Protein AF-A0A6G0W270-F1 (afdb_monomer)

Radius of gyration: 18.84 Å; Cα contacts (8 Å, |Δi|>4): 24; chains: 1; bounding box: 41×31×47 Å

Structure (mmCIF, N/CA/C/O backbone):
data_AF-A0A6G0W270-F1
#
_entry.id   AF-A0A6G0W270-F1
#
loop_
_atom_site.group_PDB
_atom_site.id
_atom_site.type_symbol
_atom_site.label_atom_id
_atom_site.label_alt_id
_atom_site.label_comp_id
_atom_site.label_asym_id
_atom_site.label_entity_id
_atom_site.label_seq_id
_atom_site.pdbx_PDB_ins_code
_atom_s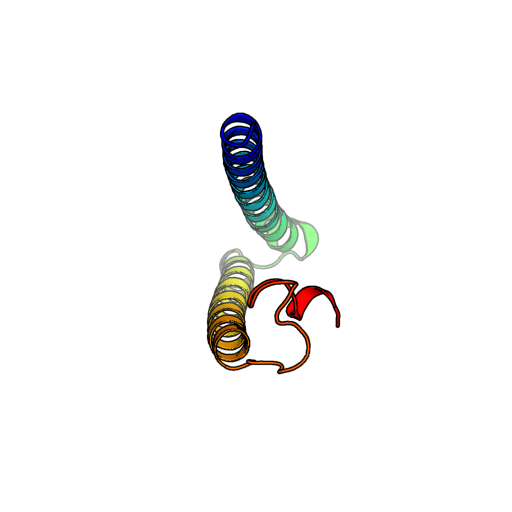ite.Cartn_x
_atom_site.Cartn_y
_atom_site.Cartn_z
_atom_site.occupancy
_atom_site.B_iso_or_equiv
_atom_site.auth_seq_id
_atom_site.auth_comp_id
_at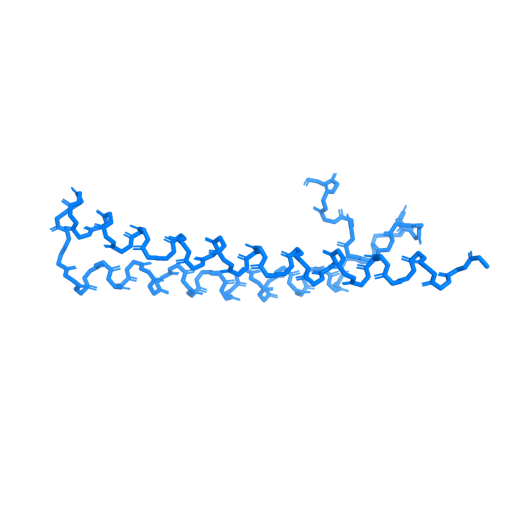om_site.auth_asym_id
_atom_site.auth_atom_id
_atom_site.pdbx_PDB_model_num
ATOM 1 N N . MET A 1 1 ? 22.329 17.547 -23.759 1.00 46.19 1 MET A N 1
ATOM 2 C CA . MET A 1 1 ? 20.883 17.805 -23.549 1.00 46.19 1 MET A CA 1
ATOM 3 C C . MET A 1 1 ? 20.177 16.514 -23.109 1.00 46.19 1 MET A C 1
ATOM 5 O O . MET A 1 1 ? 19.320 16.009 -23.815 1.00 46.19 1 MET A O 1
ATOM 9 N N . SER A 1 2 ? 20.591 15.918 -21.983 1.00 58.53 2 SER A N 1
ATOM 10 C CA . SER A 1 2 ? 20.063 14.623 -21.496 1.00 58.53 2 SER A CA 1
ATOM 11 C C . SER A 1 2 ? 19.999 14.560 -19.964 1.00 58.53 2 SER A C 1
ATOM 13 O O . SER A 1 2 ? 19.091 13.940 -19.418 1.00 58.53 2 SER A O 1
ATOM 15 N N . ASP A 1 3 ? 20.891 15.264 -19.262 1.00 60.22 3 ASP A N 1
ATOM 16 C CA . ASP A 1 3 ? 20.985 15.157 -17.801 1.00 60.22 3 ASP A CA 1
ATOM 17 C C . ASP A 1 3 ? 19.847 15.859 -17.054 1.00 60.22 3 ASP A C 1
ATOM 19 O O . ASP A 1 3 ? 19.335 15.311 -16.081 1.00 60.22 3 ASP A O 1
ATOM 23 N N . SER A 1 4 ? 19.354 17.000 -17.550 1.00 61.12 4 SER A N 1
ATOM 24 C CA . SER A 1 4 ? 18.192 17.674 -16.950 1.00 61.12 4 SER A CA 1
ATOM 25 C C . SER A 1 4 ? 16.921 16.820 -17.036 1.00 61.12 4 SER A C 1
ATOM 27 O O . SER A 1 4 ? 16.175 16.746 -16.067 1.00 61.12 4 SER A O 1
ATOM 29 N N . LEU A 1 5 ? 16.695 16.114 -18.154 1.00 63.25 5 LEU A N 1
ATOM 30 C CA . LEU A 1 5 ? 15.528 15.236 -18.326 1.00 63.25 5 LEU A CA 1
ATOM 31 C C . LEU A 1 5 ? 15.574 14.032 -17.369 1.00 63.25 5 LEU A C 1
ATOM 33 O O . LEU A 1 5 ? 14.545 13.637 -16.826 1.00 63.25 5 LEU A O 1
ATOM 37 N N . LYS A 1 6 ? 16.771 13.485 -17.113 1.00 74.62 6 LYS A N 1
ATOM 38 C CA . LYS A 1 6 ? 16.986 12.420 -16.119 1.00 74.62 6 LYS A CA 1
ATOM 39 C C . LYS A 1 6 ? 16.744 12.916 -14.691 1.00 74.62 6 LYS A C 1
ATOM 41 O O . LYS A 1 6 ? 16.124 12.203 -13.908 1.00 74.62 6 LYS A O 1
ATOM 46 N N . TRP A 1 7 ? 17.172 14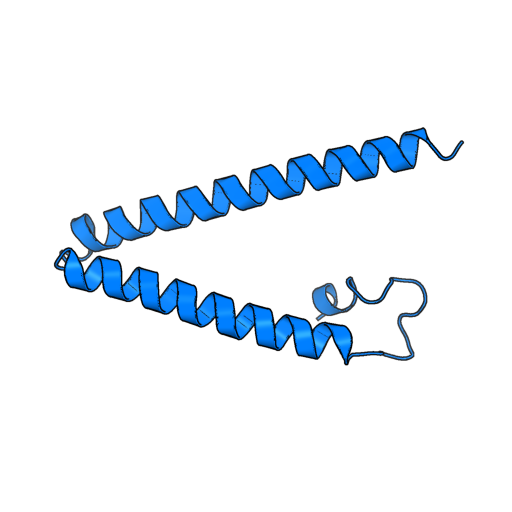.139 -14.374 1.00 80.12 7 TRP A N 1
ATOM 47 C CA . TRP A 1 7 ? 16.946 14.760 -13.065 1.00 80.12 7 TRP A CA 1
ATOM 48 C C . TRP A 1 7 ? 15.465 15.029 -12.787 1.00 80.12 7 TRP A C 1
ATOM 50 O O . TRP A 1 7 ? 14.976 14.690 -11.711 1.00 80.12 7 TRP A O 1
ATOM 60 N N . PHE A 1 8 ? 14.729 15.569 -13.764 1.00 82.19 8 PHE A N 1
ATOM 61 C CA . PHE A 1 8 ? 13.280 15.740 -13.636 1.00 82.19 8 PHE A CA 1
ATOM 62 C C . PHE A 1 8 ? 12.567 14.397 -13.478 1.00 82.19 8 PHE A C 1
ATOM 64 O O . PHE A 1 8 ? 11.751 14.261 -12.576 1.00 82.19 8 PHE A O 1
ATOM 71 N N . ALA A 1 9 ? 12.910 13.384 -14.279 1.00 82.12 9 ALA A N 1
ATOM 72 C CA . ALA A 1 9 ? 12.314 12.055 -14.150 1.00 82.12 9 ALA A CA 1
ATOM 73 C C . ALA A 1 9 ? 12.569 11.428 -12.768 1.00 82.12 9 ALA A C 1
ATOM 75 O O . ALA A 1 9 ? 11.659 10.842 -12.186 1.00 82.12 9 ALA A O 1
ATOM 76 N N . PHE A 1 10 ? 13.778 11.586 -12.225 1.00 84.88 10 PHE A N 1
ATOM 77 C CA . PHE A 1 10 ? 14.121 11.118 -10.884 1.00 84.88 10 PHE A CA 1
ATOM 78 C C . PHE A 1 10 ? 13.293 11.824 -9.803 1.00 84.88 10 PHE A C 1
ATOM 80 O O . PHE A 1 10 ? 12.671 11.163 -8.973 1.00 84.88 10 PHE A O 1
ATOM 87 N N . MET A 1 11 ? 13.218 13.156 -9.855 1.00 87.00 11 MET A N 1
ATOM 88 C CA . MET A 1 11 ? 12.418 13.943 -8.914 1.00 87.00 11 MET A CA 1
ATOM 89 C C . MET A 1 11 ? 10.927 13.614 -9.019 1.00 87.00 11 MET A C 1
ATOM 91 O O . MET A 1 11 ? 10.274 13.413 -8.000 1.00 87.00 11 MET A O 1
ATOM 95 N N . SER A 1 12 ? 10.386 13.496 -10.232 1.00 85.12 12 SER A N 1
ATOM 96 C CA . SER A 1 12 ? 8.991 13.111 -10.456 1.00 85.12 12 SER A CA 1
ATOM 97 C C . SER A 1 12 ? 8.687 11.702 -9.948 1.00 85.12 12 SER A C 1
ATOM 99 O O . SER A 1 12 ? 7.623 11.492 -9.372 1.00 85.12 12 SER A O 1
ATOM 101 N N . TYR A 1 13 ? 9.612 10.749 -10.105 1.00 85.06 13 TYR A N 1
ATOM 102 C CA . TYR A 1 13 ? 9.463 9.406 -9.541 1.00 85.06 13 TYR A CA 1
ATOM 103 C C . TYR A 1 13 ? 9.464 9.439 -8.008 1.00 85.06 13 TYR A C 1
ATOM 105 O O . TYR A 1 13 ? 8.603 8.823 -7.385 1.00 85.06 13 TYR A O 1
ATOM 113 N N . GLY A 1 14 ? 10.372 10.209 -7.399 1.00 86.62 14 GLY A N 1
ATOM 114 C CA . GLY A 1 14 ? 10.424 10.391 -5.947 1.00 86.62 14 GLY A CA 1
ATOM 115 C C . GLY A 1 14 ? 9.149 11.023 -5.384 1.00 86.62 14 GLY A C 1
ATOM 116 O O . GLY A 1 14 ? 8.563 10.488 -4.448 1.00 86.62 14 GLY A O 1
ATOM 117 N N . VAL A 1 15 ? 8.669 12.114 -5.990 1.00 91.62 15 VAL A N 1
ATOM 118 C CA . VAL A 1 15 ? 7.416 12.777 -5.586 1.00 91.62 15 VAL A CA 1
ATOM 119 C C . VAL A 1 15 ? 6.220 11.840 -5.751 1.00 91.62 15 VAL A C 1
ATOM 121 O O . VAL A 1 15 ? 5.382 11.762 -4.856 1.00 91.62 15 VAL 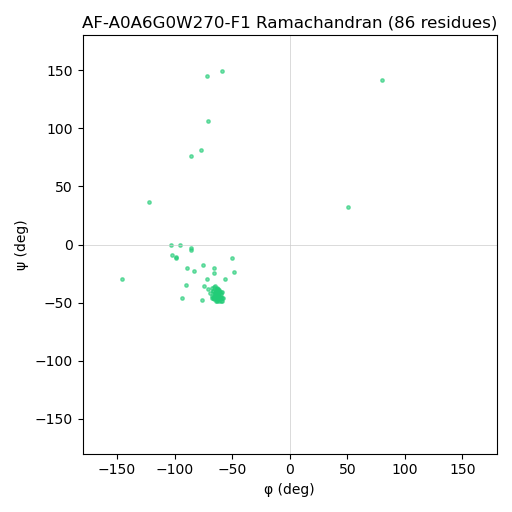A O 1
ATOM 124 N N . GLY A 1 16 ? 6.152 11.098 -6.860 1.00 88.12 16 GLY A N 1
ATOM 125 C CA . GLY A 1 16 ? 5.100 10.109 -7.089 1.00 88.12 16 GLY A CA 1
ATOM 126 C C . GLY A 1 16 ? 5.099 8.998 -6.039 1.00 88.12 16 GLY A C 1
ATOM 127 O O . GLY A 1 16 ? 4.035 8.620 -5.559 1.00 88.12 16 GLY A O 1
ATOM 128 N N . HIS A 1 17 ? 6.276 8.521 -5.633 1.00 88.00 17 HIS A N 1
ATOM 129 C CA . HIS A 1 17 ? 6.396 7.498 -4.597 1.00 88.00 17 HIS A CA 1
ATOM 130 C C . HIS A 1 17 ? 5.948 8.013 -3.224 1.00 88.00 17 HIS A C 1
ATOM 132 O O . HIS A 1 17 ? 5.127 7.374 -2.575 1.00 88.00 17 HIS A O 1
ATOM 138 N N . VAL A 1 18 ? 6.386 9.215 -2.831 1.00 90.69 18 VAL A N 1
ATOM 139 C CA . VAL A 1 18 ? 5.948 9.851 -1.575 1.00 90.69 18 VAL A CA 1
ATOM 140 C C . VAL A 1 18 ? 4.434 10.063 -1.561 1.00 90.69 18 VAL A C 1
ATOM 142 O O . VAL A 1 18 ? 3.783 9.806 -0.550 1.00 90.69 18 VAL A O 1
ATOM 145 N N . LEU A 1 19 ? 3.856 10.514 -2.678 1.00 88.81 19 LEU A N 1
ATOM 146 C CA . LEU A 1 19 ? 2.411 10.702 -2.788 1.00 88.81 19 LEU A CA 1
ATOM 147 C C . LEU A 1 19 ? 1.657 9.372 -2.667 1.00 88.81 19 LEU A C 1
ATOM 149 O O . LEU A 1 19 ? 0.644 9.312 -1.975 1.00 88.81 19 LEU A O 1
ATOM 153 N N . ASN A 1 20 ? 2.151 8.313 -3.313 1.00 89.44 20 ASN A N 1
ATOM 154 C CA . ASN A 1 20 ? 1.571 6.977 -3.217 1.00 89.44 20 ASN A CA 1
ATOM 155 C C . ASN A 1 20 ? 1.550 6.478 -1.764 1.00 89.44 20 ASN A C 1
ATOM 157 O O . ASN A 1 20 ? 0.513 6.024 -1.281 1.00 89.44 20 ASN A O 1
ATOM 161 N N . ASP A 1 21 ? 2.660 6.639 -1.049 1.00 88.62 21 ASP A N 1
ATOM 162 C CA . ASP A 1 21 ? 2.786 6.203 0.342 1.00 88.62 21 ASP A CA 1
ATOM 163 C C . ASP A 1 21 ? 1.885 7.029 1.276 1.00 88.62 21 ASP A C 1
ATOM 165 O O . ASP A 1 21 ? 1.243 6.490 2.185 1.00 88.62 21 ASP A O 1
ATOM 169 N N . LEU A 1 22 ? 1.750 8.334 1.012 1.00 88.19 22 LEU A N 1
ATOM 170 C CA . LEU A 1 22 ? 0.829 9.202 1.740 1.00 88.19 22 LEU A CA 1
ATOM 171 C C . LEU A 1 22 ? -0.631 8.771 1.535 1.00 88.19 22 LEU A C 1
ATOM 173 O O . LEU A 1 22 ? -1.362 8.609 2.510 1.00 88.19 22 LEU A O 1
ATOM 177 N N . VAL A 1 23 ? -1.053 8.530 0.294 1.00 86.69 23 VAL A N 1
ATOM 178 C CA . VAL A 1 23 ? -2.426 8.095 -0.014 1.00 86.69 23 VAL A CA 1
ATOM 179 C C . VAL A 1 23 ? -2.723 6.726 0.600 1.00 86.69 23 VAL A C 1
ATOM 181 O O . VAL A 1 23 ? -3.783 6.547 1.203 1.00 86.69 23 VAL A O 1
ATOM 184 N N . ALA A 1 24 ? -1.786 5.780 0.524 1.00 84.88 24 ALA A N 1
ATOM 185 C CA . ALA A 1 24 ? -1.942 4.465 1.138 1.00 84.88 24 ALA A CA 1
ATOM 186 C C . ALA A 1 24 ? -2.109 4.567 2.665 1.00 84.88 24 ALA A C 1
ATOM 188 O O . ALA A 1 24 ? -3.019 3.966 3.238 1.00 84.88 24 ALA A O 1
ATOM 189 N N . SER A 1 25 ? -1.290 5.383 3.336 1.00 83.88 25 SER A N 1
ATOM 190 C CA . SER A 1 25 ? -1.407 5.590 4.787 1.00 83.88 25 SER A CA 1
ATOM 191 C C . SER A 1 25 ? -2.723 6.271 5.197 1.00 83.88 25 SER A C 1
ATOM 193 O O . SER A 1 25 ? -3.328 5.899 6.210 1.00 83.88 25 SER A O 1
ATOM 195 N N . MET A 1 26 ? -3.231 7.207 4.387 1.00 86.25 26 MET A N 1
ATOM 196 C CA . MET A 1 26 ? -4.550 7.816 4.592 1.00 86.25 26 MET A CA 1
ATOM 197 C C . MET A 1 26 ? -5.678 6.791 4.446 1.00 86.25 26 MET A C 1
ATOM 199 O O . MET A 1 26 ? -6.601 6.776 5.259 1.00 86.25 26 MET A O 1
ATOM 203 N N . TRP A 1 27 ? -5.589 5.896 3.458 1.00 82.38 27 TRP A N 1
ATOM 204 C CA . TRP A 1 27 ? -6.574 4.834 3.258 1.00 82.38 27 TRP A CA 1
ATOM 205 C C . TRP A 1 27 ? -6.673 3.909 4.476 1.00 82.38 27 TRP A C 1
ATOM 207 O O . TRP A 1 27 ? -7.770 3.673 4.983 1.00 82.38 27 TRP A O 1
ATOM 217 N N . PHE A 1 28 ? -5.538 3.433 4.997 1.00 80.19 28 PHE A N 1
ATOM 218 C CA . PHE A 1 28 ? -5.524 2.538 6.159 1.00 80.19 28 PHE A CA 1
ATOM 219 C C . PHE A 1 28 ? -6.076 3.194 7.426 1.00 80.19 28 PHE A C 1
ATOM 221 O O . PHE A 1 28 ? -6.855 2.576 8.154 1.00 80.19 28 PHE A O 1
ATOM 228 N N . THR A 1 29 ? -5.701 4.447 7.688 1.00 85.19 29 THR A N 1
ATOM 229 C CA . THR A 1 29 ? -6.161 5.173 8.881 1.00 85.19 29 THR A CA 1
ATOM 230 C C . THR A 1 29 ? -7.651 5.505 8.805 1.00 85.19 29 THR A C 1
ATOM 232 O O . THR A 1 29 ? -8.371 5.298 9.783 1.00 85.19 29 THR A O 1
ATOM 235 N N . TYR A 1 30 ? -8.145 5.928 7.637 1.00 84.00 30 TYR A N 1
ATOM 236 C CA . TYR A 1 30 ? -9.569 6.183 7.423 1.00 84.00 30 TYR A CA 1
ATOM 237 C C . TYR A 1 30 ? -10.408 4.906 7.513 1.00 84.00 30 TYR A C 1
ATOM 239 O O . TYR A 1 30 ? -11.423 4.893 8.209 1.00 84.00 30 TYR A O 1
ATOM 247 N N . ALA A 1 31 ? -9.979 3.819 6.864 1.00 81.25 31 ALA A N 1
ATOM 248 C CA . ALA A 1 31 ? -10.714 2.557 6.861 1.00 81.25 31 ALA A CA 1
ATOM 249 C C . ALA A 1 31 ? -10.912 2.010 8.282 1.00 81.25 31 ALA A C 1
ATOM 251 O O . ALA A 1 31 ? -12.007 1.576 8.629 1.00 81.25 31 ALA A O 1
ATOM 252 N N . LEU A 1 32 ? -9.889 2.096 9.136 1.00 81.56 32 LEU A N 1
ATOM 253 C CA . LEU A 1 32 ? -9.966 1.622 10.519 1.00 81.56 32 LEU A CA 1
ATOM 254 C C . LEU A 1 32 ? -10.989 2.426 11.341 1.00 81.56 32 LEU A C 1
ATOM 256 O O . LEU A 1 32 ? -11.828 1.841 12.029 1.00 81.56 32 LEU A O 1
ATOM 260 N N . VAL A 1 33 ? -10.977 3.757 11.214 1.00 83.69 33 VAL A N 1
ATOM 261 C CA . VAL A 1 33 ? -11.967 4.640 11.857 1.00 83.69 33 VAL A CA 1
ATOM 262 C C . VAL A 1 33 ? -13.370 4.375 11.309 1.00 83.69 33 VAL A C 1
ATOM 264 O O . VAL A 1 33 ? -14.319 4.285 12.084 1.00 83.69 33 VAL A O 1
ATOM 267 N N . PHE A 1 34 ? -13.515 4.187 9.999 1.00 83.06 34 PHE A N 1
ATOM 268 C CA . PHE A 1 34 ? -14.793 3.889 9.356 1.00 83.06 34 PHE A CA 1
ATOM 269 C C . PHE A 1 34 ? -15.389 2.560 9.844 1.00 83.06 34 PHE A C 1
ATOM 271 O O . PHE A 1 34 ? -16.554 2.509 10.243 1.00 83.06 34 PHE A O 1
ATOM 278 N N . TYR A 1 35 ? -14.591 1.493 9.898 1.00 80.75 35 TYR A N 1
ATOM 279 C CA . TYR A 1 35 ? -15.042 0.193 10.399 1.00 80.75 35 TYR A CA 1
ATOM 280 C C . TYR A 1 35 ? -15.446 0.247 11.874 1.00 80.75 35 TYR A C 1
ATOM 282 O O . TYR A 1 35 ? -16.438 -0.371 12.260 1.00 80.75 35 TYR A O 1
ATOM 290 N N . HIS A 1 36 ? -14.729 1.020 12.691 1.00 79.44 36 HIS A N 1
ATOM 291 C CA . HIS A 1 36 ? -15.049 1.136 14.108 1.00 79.44 36 HIS A CA 1
ATOM 292 C C . HIS A 1 36 ? -16.275 2.025 14.372 1.00 79.44 36 HIS A C 1
ATOM 294 O O . HIS A 1 36 ? -17.150 1.639 15.146 1.00 79.44 36 HIS A O 1
ATOM 300 N N . TYR A 1 37 ? -16.352 3.213 13.767 1.00 74.62 37 TYR A N 1
ATOM 301 C CA . TYR A 1 37 ? -17.386 4.202 14.092 1.00 74.62 37 TYR A CA 1
ATOM 302 C C . TYR A 1 37 ? -18.654 4.069 13.250 1.00 74.62 37 TYR A C 1
ATOM 304 O O . TYR A 1 37 ? -19.741 4.317 13.765 1.00 74.62 37 TYR A O 1
ATOM 312 N N . VAL A 1 38 ? -18.541 3.681 11.976 1.00 76.44 38 VAL A N 1
ATOM 313 C CA . VAL A 1 38 ? -19.691 3.608 11.058 1.00 76.44 38 VAL A CA 1
ATOM 314 C C . VAL A 1 38 ? -20.286 2.206 11.037 1.00 76.44 38 VAL A C 1
ATOM 316 O O . VAL A 1 38 ? -21.496 2.059 11.167 1.00 76.44 38 VAL A O 1
ATOM 319 N N . MET A 1 39 ? -19.452 1.167 10.927 1.00 75.56 39 MET A N 1
ATOM 320 C CA . MET A 1 39 ? -19.935 -0.222 10.944 1.00 75.56 39 MET A CA 1
ATOM 321 C C . MET A 1 39 ? -20.098 -0.806 12.355 1.00 75.56 39 MET A C 1
ATOM 323 O O . MET A 1 39 ? -20.569 -1.933 12.482 1.00 75.56 39 MET A O 1
ATOM 327 N N . GLN A 1 40 ? -19.701 -0.068 13.402 1.00 80.75 40 GLN A N 1
ATOM 328 C CA . GLN A 1 40 ? -19.727 -0.517 14.804 1.00 80.75 40 GLN A CA 1
ATOM 329 C C . GLN A 1 40 ? -19.059 -1.885 15.026 1.00 80.75 40 GLN A C 1
ATOM 331 O O . GLN A 1 40 ? -19.454 -2.660 15.898 1.00 80.75 40 GLN A O 1
ATOM 336 N N . LEU A 1 41 ? -18.033 -2.202 14.232 1.00 76.19 41 LEU A N 1
ATOM 337 C CA . LEU A 1 41 ? -17.278 -3.435 14.407 1.00 76.19 41 LEU A CA 1
ATOM 338 C C . LEU A 1 41 ? -16.419 -3.343 15.670 1.00 76.19 41 LEU A C 1
ATOM 340 O O . LEU A 1 41 ? -15.870 -2.290 15.998 1.00 76.19 41 LEU A O 1
ATOM 344 N N . SER A 1 42 ? -16.267 -4.474 16.365 1.00 80.69 42 SER A N 1
ATOM 345 C CA . SER A 1 42 ? -15.293 -4.578 17.452 1.00 80.69 42 SER A CA 1
ATOM 346 C C . SER A 1 42 ? -13.890 -4.277 16.916 1.00 80.69 42 SER A C 1
ATOM 348 O O . SER A 1 42 ? -13.577 -4.576 15.759 1.00 80.69 42 SER A O 1
ATOM 350 N N . SER A 1 43 ? -13.015 -3.719 17.754 1.00 77.88 43 SER A N 1
ATOM 351 C CA . SER A 1 43 ? -11.657 -3.335 17.339 1.00 77.88 43 SER A CA 1
ATOM 352 C C . SER A 1 43 ? -10.866 -4.517 16.754 1.00 77.88 43 SER A C 1
ATOM 354 O O . SER A 1 43 ? -10.052 -4.336 15.851 1.00 77.88 43 SER A O 1
ATOM 356 N N . ILE A 1 44 ? -11.168 -5.739 17.211 1.00 84.38 44 ILE A N 1
ATOM 357 C CA . ILE A 1 44 ? -10.597 -6.991 16.696 1.00 84.38 44 ILE A CA 1
ATOM 358 C C . ILE A 1 44 ? -11.064 -7.258 15.260 1.00 84.38 44 ILE A C 1
ATOM 360 O O . ILE A 1 44 ? -10.245 -7.555 14.393 1.00 84.38 44 ILE A O 1
ATOM 364 N N . ASN A 1 45 ? -12.361 -7.110 14.983 1.00 82.06 45 ASN A N 1
ATOM 365 C CA . ASN A 1 45 ? -12.920 -7.369 13.657 1.00 82.06 45 ASN A CA 1
ATOM 366 C C . ASN A 1 45 ? -12.489 -6.299 12.643 1.00 82.06 45 ASN A C 1
ATOM 368 O O . ASN A 1 45 ? -12.170 -6.632 11.505 1.00 82.06 45 ASN A O 1
ATOM 372 N N . ALA A 1 46 ? -12.411 -5.030 13.056 1.00 83.62 46 ALA A N 1
ATOM 373 C CA . ALA A 1 46 ? -11.886 -3.954 12.215 1.00 83.62 46 ALA A CA 1
ATOM 374 C C . ALA A 1 46 ? -10.411 -4.198 11.841 1.00 83.62 46 ALA A C 1
ATOM 376 O O . ALA A 1 46 ? -10.037 -4.079 10.673 1.00 83.62 46 ALA A O 1
ATOM 377 N N . GLY A 1 47 ? -9.587 -4.612 12.812 1.00 82.88 47 GLY A N 1
ATOM 378 C CA . GLY A 1 47 ? -8.198 -5.003 12.567 1.00 82.88 47 GLY A CA 1
ATOM 379 C C . GLY A 1 47 ? -8.074 -6.226 11.653 1.00 82.88 47 GLY A C 1
ATOM 380 O O . GLY A 1 47 ? -7.233 -6.236 10.757 1.00 82.88 47 GLY A O 1
ATOM 381 N N . ALA A 1 48 ? -8.947 -7.225 11.817 1.00 85.88 48 ALA A N 1
ATOM 382 C CA . ALA A 1 48 ? -8.965 -8.416 10.969 1.00 85.88 48 ALA A CA 1
ATOM 383 C C . ALA A 1 48 ? -9.257 -8.082 9.495 1.00 85.88 48 ALA A C 1
ATOM 385 O O . ALA A 1 48 ? -8.598 -8.619 8.608 1.00 85.88 48 ALA A O 1
ATOM 386 N N . VAL A 1 49 ? -10.184 -7.158 9.220 1.00 85.31 49 VAL A N 1
ATOM 387 C CA . VAL A 1 49 ? -10.485 -6.704 7.848 1.00 85.31 49 VAL A CA 1
ATOM 388 C C . VAL A 1 49 ? -9.275 -6.013 7.215 1.00 85.31 49 VAL A C 1
ATOM 390 O O . VAL A 1 49 ? -8.936 -6.296 6.065 1.00 85.31 49 VAL A O 1
ATOM 393 N N . VAL A 1 50 ? -8.580 -5.153 7.965 1.00 87.00 50 VAL A N 1
ATOM 394 C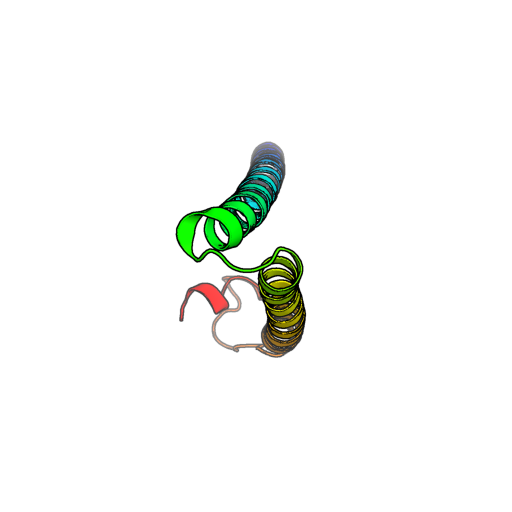 CA . VAL A 1 50 ? -7.343 -4.511 7.491 1.00 87.00 50 VAL A CA 1
ATOM 395 C C . VAL A 1 50 ? -6.255 -5.555 7.204 1.00 87.00 50 VAL A C 1
ATOM 397 O O . VAL A 1 50 ? -5.585 -5.468 6.175 1.00 87.00 50 VAL A O 1
ATOM 400 N N . LEU A 1 51 ? -6.121 -6.575 8.056 1.00 86.75 51 LEU A N 1
ATOM 401 C CA . LEU A 1 51 ? -5.150 -7.660 7.886 1.00 86.75 51 LEU A CA 1
ATOM 402 C C . LEU A 1 51 ? -5.434 -8.492 6.626 1.00 86.75 51 LEU A C 1
ATOM 404 O O . LEU A 1 51 ? -4.516 -8.792 5.864 1.00 86.75 51 LEU A O 1
ATOM 408 N N . VAL A 1 52 ? -6.702 -8.812 6.354 1.00 89.50 52 VAL A N 1
ATOM 409 C CA . VAL A 1 52 ? -7.106 -9.483 5.105 1.00 89.50 52 VAL A CA 1
ATOM 410 C C . VAL A 1 52 ? -6.771 -8.621 3.886 1.00 89.50 52 VAL A C 1
ATOM 412 O O . VAL A 1 52 ? -6.291 -9.152 2.883 1.00 89.50 52 VAL A O 1
ATOM 415 N N . GLY A 1 53 ? -6.959 -7.301 3.974 1.00 85.88 53 GLY A N 1
ATOM 416 C CA . GLY A 1 53 ? -6.554 -6.361 2.927 1.00 85.88 53 GLY A CA 1
ATOM 417 C C . GLY A 1 53 ? -5.057 -6.437 2.619 1.00 85.88 53 GLY A C 1
ATOM 418 O O . GLY A 1 53 ? -4.680 -6.563 1.458 1.00 85.88 53 GLY A O 1
ATOM 419 N N . GLN A 1 54 ? -4.209 -6.462 3.649 1.00 89.06 54 GLN A N 1
ATOM 420 C CA . GLN A 1 54 ? -2.755 -6.596 3.489 1.00 89.06 54 GLN A CA 1
ATOM 421 C C . GLN A 1 54 ? -2.343 -7.948 2.892 1.00 89.06 54 GLN A C 1
ATOM 423 O O . GLN A 1 54 ? -1.485 -7.996 2.015 1.00 89.06 54 GLN A O 1
ATOM 428 N N . LEU A 1 55 ? -2.963 -9.049 3.330 1.00 90.12 55 LEU A N 1
ATOM 429 C CA . LEU A 1 55 ? -2.708 -10.376 2.756 1.00 90.12 55 LEU A CA 1
ATOM 430 C C . LEU A 1 55 ? -3.091 -10.427 1.276 1.00 90.12 55 LEU A C 1
ATOM 432 O O . LEU A 1 55 ? -2.343 -10.957 0.456 1.00 90.12 55 LEU A O 1
ATOM 436 N N . THR A 1 56 ? -4.245 -9.855 0.940 1.00 88.12 56 THR A N 1
ATOM 437 C CA . THR A 1 56 ? -4.731 -9.792 -0.440 1.00 88.12 56 THR A CA 1
ATOM 438 C C . THR A 1 56 ? -3.784 -8.969 -1.307 1.00 88.12 56 THR A C 1
ATOM 440 O O . THR A 1 56 ? -3.428 -9.412 -2.395 1.00 88.12 56 THR A O 1
ATOM 443 N N . ASP A 1 57 ? -3.319 -7.822 -0.812 1.00 86.88 57 ASP A N 1
ATOM 444 C CA . ASP A 1 57 ? -2.363 -6.963 -1.513 1.00 86.88 57 ASP A CA 1
ATOM 445 C C . ASP A 1 57 ? -0.998 -7.642 -1.714 1.00 86.88 57 ASP A C 1
ATOM 447 O O . ASP A 1 57 ? -0.435 -7.603 -2.807 1.00 86.88 57 ASP A O 1
ATOM 451 N N . ALA A 1 58 ? -0.496 -8.369 -0.710 1.00 87.12 58 ALA A N 1
ATOM 452 C CA . ALA A 1 58 ? 0.751 -9.126 -0.820 1.00 87.12 58 ALA A CA 1
ATOM 453 C C . ALA A 1 58 ? 0.666 -10.234 -1.884 1.00 87.12 58 ALA A C 1
ATOM 455 O O . ALA A 1 58 ? 1.579 -10.398 -2.699 1.00 87.12 58 ALA A O 1
ATOM 456 N N . VAL A 1 59 ? -0.446 -10.977 -1.911 1.00 89.69 59 VAL A N 1
ATOM 457 C CA . VAL A 1 59 ? -0.690 -12.012 -2.925 1.00 89.69 59 VAL A CA 1
ATOM 458 C C . VAL A 1 59 ? -0.843 -11.380 -4.306 1.00 89.69 59 VAL A C 1
ATOM 460 O O . VAL A 1 59 ? -0.198 -11.833 -5.250 1.00 89.69 59 VAL A O 1
ATOM 463 N N . ALA A 1 60 ? -1.643 -10.320 -4.432 1.00 84.88 60 ALA A N 1
ATOM 464 C CA . ALA A 1 60 ? -1.846 -9.614 -5.693 1.00 84.88 60 ALA A CA 1
ATOM 465 C C . ALA A 1 60 ? -0.527 -9.050 -6.237 1.00 84.88 60 ALA A C 1
ATOM 467 O O . ALA A 1 60 ? -0.212 -9.263 -7.404 1.00 84.88 60 ALA A O 1
ATOM 468 N N . THR A 1 61 ? 0.289 -8.423 -5.389 1.00 84.94 61 THR A N 1
ATOM 469 C CA . THR A 1 61 ? 1.600 -7.876 -5.758 1.00 84.94 61 THR A CA 1
ATOM 470 C C . THR A 1 61 ? 2.559 -8.972 -6.217 1.00 84.94 61 THR A C 1
ATOM 472 O O . THR A 1 61 ? 3.236 -8.807 -7.232 1.00 84.94 61 THR A O 1
ATOM 475 N N . ALA A 1 62 ? 2.595 -10.120 -5.535 1.00 84.31 62 ALA A N 1
ATOM 476 C CA . ALA A 1 62 ? 3.421 -11.253 -5.950 1.00 84.31 62 ALA A CA 1
ATOM 477 C C . ALA A 1 62 ? 2.955 -11.846 -7.291 1.00 84.31 62 ALA A C 1
ATOM 479 O O . ALA A 1 62 ? 3.773 -12.115 -8.173 1.00 84.31 62 ALA A O 1
ATOM 480 N N . VAL A 1 63 ? 1.642 -12.010 -7.474 1.00 82.50 63 VAL A N 1
ATOM 481 C CA . VAL A 1 63 ? 1.050 -12.522 -8.717 1.00 82.50 63 VAL A CA 1
ATOM 482 C C . VAL A 1 63 ? 1.311 -11.563 -9.876 1.00 82.50 63 VAL A C 1
ATOM 484 O O . VAL A 1 63 ? 1.807 -11.993 -10.916 1.00 82.50 63 VAL A O 1
ATOM 487 N N . ILE A 1 64 ? 1.046 -10.268 -9.695 1.00 78.12 64 ILE A N 1
ATOM 488 C CA . ILE A 1 64 ? 1.318 -9.231 -10.696 1.00 78.12 64 ILE A CA 1
ATOM 489 C C . ILE A 1 64 ? 2.819 -9.157 -10.984 1.00 78.12 64 ILE A C 1
ATOM 491 O O . ILE A 1 64 ? 3.194 -9.038 -12.144 1.00 78.12 64 ILE A O 1
ATOM 495 N N . GLY A 1 65 ? 3.686 -9.302 -9.980 1.00 76.94 65 GLY A N 1
ATOM 496 C CA . GLY A 1 65 ? 5.137 -9.362 -10.164 1.00 76.94 65 GLY A CA 1
ATOM 497 C C . GLY A 1 65 ? 5.564 -10.514 -11.076 1.00 76.94 65 GLY A C 1
ATOM 498 O O . GLY A 1 65 ? 6.283 -10.298 -12.049 1.00 76.94 65 GLY A O 1
ATOM 499 N N . VAL A 1 66 ? 5.055 -11.725 -10.828 1.00 76.00 66 VAL A N 1
ATOM 500 C CA . VAL A 1 66 ? 5.345 -12.908 -11.658 1.00 76.00 66 VAL A CA 1
ATOM 501 C C . VAL A 1 66 ? 4.753 -12.780 -13.063 1.00 76.00 66 VAL A C 1
ATOM 503 O O . VAL A 1 66 ? 5.397 -13.180 -14.034 1.00 76.00 66 VAL A O 1
ATOM 506 N N . LEU A 1 67 ? 3.539 -12.242 -13.195 1.00 70.44 67 LEU A N 1
ATOM 507 C CA . LEU A 1 67 ? 2.898 -12.029 -14.494 1.00 70.44 67 LEU A CA 1
ATOM 508 C C . LEU A 1 67 ? 3.635 -10.961 -15.307 1.00 70.44 67 LEU A C 1
ATOM 510 O O . LEU A 1 67 ? 3.918 -11.194 -16.477 1.00 70.44 67 LEU A O 1
ATOM 514 N N . SER A 1 68 ? 4.003 -9.845 -14.679 1.00 65.06 68 SER A N 1
ATOM 515 C CA . SER A 1 68 ? 4.734 -8.732 -15.294 1.00 65.06 68 SER A CA 1
ATOM 516 C C . SER A 1 68 ? 6.109 -9.164 -15.815 1.00 65.06 68 SER A C 1
ATOM 518 O O . SER A 1 68 ? 6.472 -8.831 -16.943 1.00 65.06 68 SER A O 1
ATOM 520 N N . ASP A 1 69 ? 6.839 -9.994 -15.061 1.00 65.62 69 ASP A N 1
ATOM 521 C CA . ASP A 1 69 ? 8.139 -10.525 -15.498 1.00 65.62 69 ASP A CA 1
ATOM 522 C C . ASP A 1 69 ? 8.023 -11.573 -16.620 1.00 65.62 69 ASP A C 1
ATOM 524 O O . ASP A 1 69 ? 8.927 -11.691 -17.453 1.00 65.62 69 ASP A O 1
ATOM 528 N N . LYS A 1 70 ? 6.921 -12.336 -16.675 1.00 62.62 70 LYS A N 1
ATOM 529 C CA . LYS A 1 70 ? 6.714 -13.398 -17.678 1.00 62.62 70 LYS A CA 1
ATOM 530 C C . LYS A 1 70 ? 6.047 -12.918 -18.970 1.00 62.62 70 LYS A C 1
ATOM 532 O O . LYS A 1 70 ? 6.194 -13.583 -19.996 1.00 62.62 70 LYS A O 1
ATOM 537 N N . THR A 1 71 ? 5.354 -11.778 -18.976 1.00 54.38 71 THR A N 1
ATOM 538 C CA . THR A 1 71 ? 4.750 -11.206 -20.191 1.00 54.38 71 THR A CA 1
ATOM 539 C C . THR A 1 71 ? 5.795 -10.524 -21.078 1.00 54.38 71 THR A C 1
ATOM 541 O O . THR A 1 71 ? 5.928 -9.303 -21.095 1.00 54.38 71 THR A O 1
ATOM 544 N N . ASN A 1 72 ? 6.525 -11.309 -21.874 1.00 49.44 72 ASN A N 1
ATOM 545 C CA . ASN A 1 72 ? 7.277 -10.796 -23.020 1.00 49.44 72 ASN A CA 1
ATOM 546 C C . ASN A 1 72 ? 6.341 -10.731 -24.240 1.00 49.44 72 ASN A C 1
ATOM 548 O O . ASN A 1 7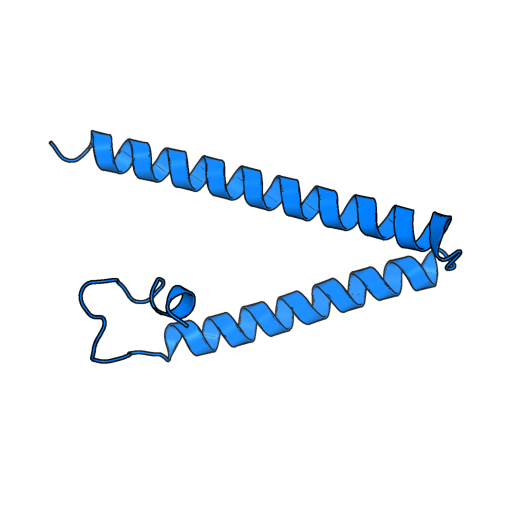2 ? 6.340 -11.615 -25.097 1.00 49.44 72 ASN A O 1
ATOM 552 N N . ILE A 1 73 ? 5.468 -9.720 -24.268 1.00 51.84 73 ILE A N 1
ATOM 553 C CA . ILE A 1 73 ? 4.594 -9.471 -25.417 1.00 51.84 73 ILE A CA 1
ATOM 554 C C . ILE A 1 73 ? 5.480 -8.943 -26.550 1.00 51.84 73 ILE A C 1
ATOM 556 O O . ILE A 1 73 ? 5.927 -7.797 -26.526 1.00 51.84 73 ILE A O 1
ATOM 560 N N . TYR A 1 74 ? 5.712 -9.803 -27.544 1.00 47.59 74 TYR A N 1
ATOM 561 C CA . TYR A 1 74 ? 6.542 -9.591 -28.741 1.00 47.59 74 TYR A CA 1
ATOM 562 C C . TYR A 1 74 ? 6.241 -8.293 -29.528 1.00 47.59 74 TYR A C 1
ATOM 564 O O . TYR A 1 74 ? 7.016 -7.909 -30.398 1.00 47.59 74 TYR A O 1
ATOM 572 N N . CYS A 1 75 ? 5.137 -7.59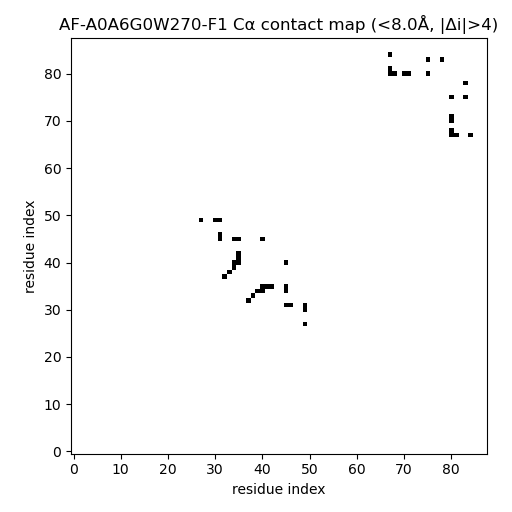8 -29.232 1.00 46.47 75 CYS A N 1
ATOM 573 C CA . CYS A 1 75 ? 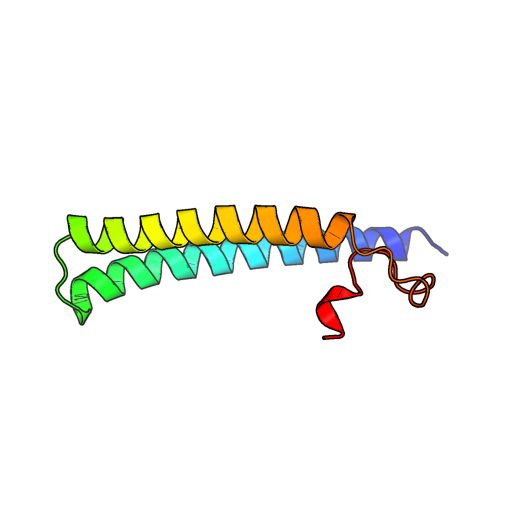4.665 -6.420 -29.962 1.00 46.47 75 CYS A CA 1
ATOM 574 C C . CYS A 1 75 ? 4.927 -5.070 -29.260 1.00 46.47 75 CYS A C 1
ATOM 576 O O . CYS A 1 75 ? 4.563 -4.032 -29.810 1.00 46.47 75 CYS A O 1
ATOM 578 N N . THR A 1 76 ? 5.542 -5.035 -28.067 1.00 49.19 76 THR A N 1
ATOM 579 C CA . THR A 1 76 ? 5.734 -3.788 -27.284 1.00 49.19 76 THR A CA 1
ATOM 580 C C . THR A 1 76 ? 7.192 -3.458 -26.961 1.00 49.19 76 THR A C 1
ATOM 582 O O . THR A 1 76 ? 7.496 -2.905 -25.905 1.00 49.19 76 THR A O 1
ATOM 585 N N . ASP A 1 77 ? 8.106 -3.745 -27.885 1.00 51.38 77 ASP A N 1
ATOM 586 C CA . ASP A 1 77 ? 9.548 -3.521 -27.694 1.00 51.38 77 ASP A CA 1
ATOM 587 C C . ASP A 1 77 ? 9.922 -2.021 -27.574 1.00 51.38 77 ASP A C 1
ATOM 589 O O . ASP A 1 77 ? 10.937 -1.657 -26.988 1.00 51.38 77 ASP A O 1
ATOM 593 N N . ARG A 1 78 ? 9.054 -1.105 -28.044 1.00 50.38 78 ARG A N 1
ATOM 594 C CA . ARG A 1 78 ? 9.250 0.356 -27.904 1.00 50.38 78 ARG A CA 1
ATOM 595 C C . ARG A 1 78 ? 8.798 0.964 -26.572 1.00 50.38 78 ARG A C 1
ATOM 597 O O . ARG A 1 78 ? 9.252 2.059 -26.250 1.00 50.38 78 ARG A O 1
ATOM 604 N N . TYR A 1 79 ? 7.886 0.328 -25.831 1.00 51.38 79 TYR A N 1
ATOM 605 C CA . TYR A 1 79 ? 7.240 0.938 -24.649 1.00 51.38 79 TYR A CA 1
ATOM 606 C C . TYR A 1 79 ? 7.796 0.447 -23.302 1.00 51.38 79 TYR A C 1
ATOM 608 O O . TYR A 1 79 ? 7.523 1.056 -22.265 1.00 51.38 79 TYR A O 1
ATOM 616 N N . GLY A 1 80 ? 8.645 -0.586 -23.326 1.00 53.97 80 GLY A N 1
ATOM 617 C CA . GLY A 1 80 ? 9.326 -1.133 -22.154 1.00 53.97 80 GLY A CA 1
ATOM 618 C C . GLY A 1 80 ? 8.445 -2.072 -21.320 1.00 53.97 80 GLY A C 1
ATOM 619 O O . GLY A 1 80 ? 7.264 -1.813 -21.097 1.00 53.97 80 GLY A O 1
ATOM 620 N N . ARG A 1 81 ? 9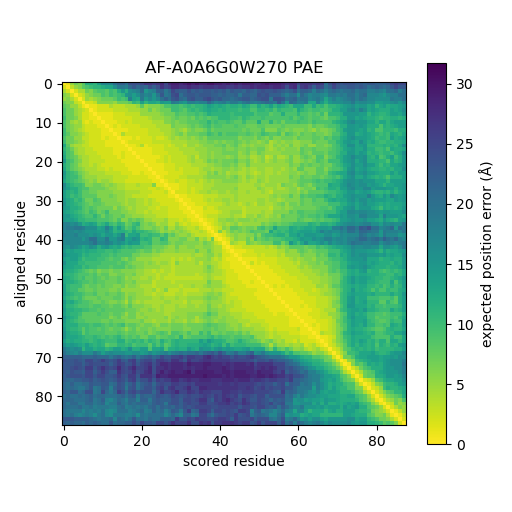.060 -3.148 -20.805 1.00 53.03 81 ARG A N 1
ATOM 621 C CA . ARG A 1 81 ? 8.424 -4.295 -20.115 1.00 53.03 81 ARG A CA 1
ATOM 622 C C . ARG A 1 81 ? 7.402 -3.963 -19.013 1.00 53.03 81 ARG A C 1
ATOM 624 O O . ARG A 1 81 ? 6.556 -4.793 -18.726 1.00 53.03 81 ARG A O 1
ATOM 631 N N . ARG A 1 82 ? 7.463 -2.778 -18.392 1.00 54.03 82 ARG A N 1
ATOM 632 C CA . ARG A 1 82 ? 6.622 -2.405 -17.235 1.00 54.03 82 ARG A CA 1
ATOM 633 C C . ARG A 1 82 ? 5.387 -1.560 -17.572 1.00 54.03 82 ARG A C 1
ATOM 635 O O . ARG A 1 82 ? 4.549 -1.370 -16.701 1.00 54.03 82 ARG A O 1
ATOM 642 N N . LYS A 1 83 ? 5.260 -1.028 -18.797 1.00 51.31 83 LYS A N 1
ATOM 643 C CA . LYS A 1 83 ? 4.125 -0.159 -19.189 1.00 51.31 83 LYS A CA 1
ATOM 644 C C . LYS A 1 83 ? 3.018 -0.882 -19.952 1.00 51.31 83 LYS A C 1
ATOM 646 O O . LYS A 1 83 ? 1.942 -0.319 -20.126 1.00 51.31 83 LYS A O 1
ATOM 651 N N . THR A 1 84 ? 3.258 -2.120 -20.375 1.00 54.72 84 THR A N 1
ATOM 652 C CA . THR A 1 84 ? 2.303 -2.907 -21.165 1.00 54.72 84 THR A CA 1
ATOM 653 C C . THR A 1 84 ? 1.030 -3.250 -20.388 1.00 54.72 84 THR A C 1
ATOM 655 O O . THR A 1 84 ? -0.024 -3.422 -20.984 1.00 54.72 84 THR A O 1
ATOM 658 N N . TRP A 1 85 ? 1.107 -3.275 -19.057 1.00 52.19 85 TRP A N 1
ATOM 659 C CA . TRP A 1 85 ? -0.024 -3.568 -18.174 1.00 52.19 85 TRP A CA 1
ATOM 660 C C . TRP A 1 85 ? -1.042 -2.424 -18.031 1.00 52.19 85 TRP A C 1
ATOM 662 O O . TRP A 1 85 ? -2.162 -2.680 -17.626 1.00 52.19 85 TRP A O 1
ATOM 672 N N . HIS A 1 86 ? -0.691 -1.180 -18.383 1.00 54.53 86 HIS A N 1
ATOM 673 C CA . HIS A 1 86 ? -1.638 -0.049 -18.382 1.00 54.53 86 HIS A CA 1
ATOM 674 C C . HIS A 1 86 ? -2.452 0.065 -19.686 1.00 54.53 86 HIS A C 1
ATOM 676 O O . HIS A 1 86 ? -3.253 0.985 -19.828 1.00 54.53 86 HIS A O 1
ATOM 682 N N . LEU A 1 87 ? -2.184 -0.804 -20.668 1.00 51.06 87 LEU A N 1
ATOM 683 C CA . LEU A 1 87 ? -2.828 -0.811 -21.988 1.00 51.06 87 LEU A CA 1
ATOM 684 C C . LEU A 1 87 ? -4.020 -1.778 -22.079 1.00 51.06 87 LEU A C 1
ATOM 686 O O . LEU A 1 87 ? -4.646 -1.844 -23.136 1.00 51.06 87 LEU A O 1
ATOM 690 N N . PHE A 1 88 ? -4.324 -2.496 -20.997 1.00 44.22 88 PHE A N 1
ATOM 691 C CA . PHE A 1 88 ? -5.482 -3.377 -20.868 1.00 44.22 88 PHE A CA 1
ATOM 692 C C . PHE A 1 88 ? -6.342 -2.964 -19.677 1.00 44.22 88 PHE A C 1
ATOM 694 O O . PHE A 1 88 ? -5.757 -2.553 -18.650 1.00 44.22 88 PHE A O 1
#

InterPro domains:
  IPR036259 MFS transporter superfamily [G3DSA:1.20.1250.20] (5-88)
  IPR036259 MFS transporter superfamily [SSF103473] (1-86)
  IPR039672 Lactose permease-like [PTHR11328] (3-88)

Secondary structure (DSSP, 8-state):
--HHHHHHHHHHHHHHHHHHHHHHHHHHHHHHHHHHHTS---HHHHHHHHHHHHHHHHHHHHHHHHHHHH---TT-TTT-TTTGGGG-

Solvent-accessible surface area (backbone atoms only — not comparable to full-atom values): 5115 Å² total; per-residue (Å²): 144,57,66,68,63,53,50,50,52,51,52,52,50,52,54,50,50,55,50,51,54,51,53,54,54,50,51,56,56,49,50,46,51,43,32,40,73,73,66,62,36,54,72,67,57,29,51,49,53,53,50,52,50,52,52,50,48,52,50,50,52,52,51,49,50,55,49,50,74,65,55,76,62,90,86,46,84,89,69,45,76,82,52,64,70,78,77,107

Foldseek 3Di:
DPVVVVVVVVVVVVVVVVVVVVVVVVVLVVQLCCCCPVVVDDNVVSVVVSVVVVVVVVVVVVVCVVVLVPPPPVPPPPPDSNCVVVVD

pLDDT: mean 74.92, std 14.43, range [44.22, 91.62]

Mean predicted aligned error: 10.84 Å

Sequence (88 aa):
MSDSLKWFAFMSYGVGHVLNDLVASMWFTYALVFYHYVMQLSSINAGAVVLVGQLTDAVATAVIGVLSDKTNIYCTDRYGRRKTWHLF

Organism: Aphis craccivora (NCBI:txid307492)